Protein AF-A0A7H1PV55-F1 (afdb_monomer_lite)

InterPro domains:
  IPR053780 Gp66-like [NF045478] (8-78)

Organism: NCBI:txid146922

Secondary structure (DSSP, 8-state):
-----EEEEE--HHHHHHHHHHH-TTSPPPSSEEEEEEEEETTSEEEEEEEEE--SSGGG-SSS--EEPTT-EEEEEEEEEEPP-

Foldseek 3Di:
DPPFDKDKAWDDLVLQQVVCVVQVVVDHRDDAFPTKMFIAGPVQWTQWMWTKGADPPPVQNPVPDIDTDPSTDRHPDTHRRGGDD

Sequence (85 aa):
MSEGRLHLGPVRSRQAKDFVRTWHRHHPAPAGQIFAVGAADETGILRAVAIVGRPVARHLDDGATLLVHPAIRTCGKASQVAAGR

Structure (mmCIF, N/CA/C/O backbone):
data_AF-A0A7H1PV55-F1
#
_entry.id   AF-A0A7H1PV55-F1
#
loop_
_atom_site.group_PDB
_atom_site.id
_atom_site.type_symbol
_atom_site.label_atom_id
_atom_site.label_alt_id
_atom_site.label_comp_id
_atom_site.label_asym_id
_atom_site.label_entity_id
_atom_site.label_seq_id
_atom_site.pdbx_PDB_ins_code
_atom_site.Cartn_x
_atom_site.Cartn_y
_atom_site.Cartn_z
_atom_site.occupancy
_atom_site.B_iso_or_equiv
_atom_site.auth_seq_id
_atom_site.auth_comp_id
_atom_site.auth_asym_id
_atom_site.auth_atom_id
_atom_site.pdbx_PDB_model_num
ATOM 1 N N . MET A 1 1 ? -1.902 -11.036 21.215 1.00 48.97 1 MET A N 1
ATOM 2 C CA . MET A 1 1 ? -2.136 -10.848 19.765 1.00 48.97 1 MET A CA 1
ATOM 3 C C . MET A 1 1 ? -3.640 -10.807 19.598 1.00 48.97 1 MET A C 1
ATOM 5 O O . MET A 1 1 ? -4.282 -11.649 20.201 1.00 48.97 1 MET A O 1
ATOM 9 N N . SER A 1 2 ? -4.209 -9.793 18.942 1.00 51.78 2 SER A N 1
ATOM 10 C CA . SER A 1 2 ? -5.672 -9.709 18.821 1.00 51.78 2 SER A CA 1
ATOM 11 C C . SER A 1 2 ? -6.156 -10.881 17.966 1.00 51.78 2 SER A C 1
ATOM 13 O O . SER A 1 2 ? -5.857 -10.903 16.776 1.00 51.78 2 SER A O 1
ATOM 15 N N . GLU A 1 3 ? -6.873 -11.838 18.555 1.00 58.06 3 GLU A N 1
ATOM 16 C CA . GLU A 1 3 ? -7.598 -12.918 17.857 1.00 58.06 3 GLU A CA 1
ATOM 17 C C . GLU A 1 3 ? -8.864 -12.380 17.158 1.00 58.06 3 GLU A C 1
ATOM 19 O O . GLU A 1 3 ? -9.905 -13.026 17.107 1.00 58.06 3 GLU A O 1
ATOM 24 N N . GLY A 1 4 ? -8.800 -11.146 16.654 1.00 68.31 4 GLY A N 1
ATOM 25 C CA . GLY A 1 4 ? -9.911 -10.485 15.983 1.00 68.31 4 GLY A CA 1
ATOM 26 C C . GLY A 1 4 ? -9.945 -10.841 14.504 1.00 68.31 4 GLY A C 1
ATOM 27 O O . GLY A 1 4 ? -8.901 -10.905 13.847 1.00 68.31 4 GLY A O 1
ATOM 28 N N . ARG A 1 5 ? -11.151 -11.038 13.969 1.00 81.56 5 ARG A N 1
ATOM 29 C CA . ARG A 1 5 ? -11.377 -11.277 12.545 1.00 81.56 5 ARG A CA 1
ATOM 30 C C . ARG A 1 5 ? -10.837 -10.100 11.726 1.00 81.56 5 ARG A C 1
ATOM 32 O O . ARG A 1 5 ? -11.046 -8.937 12.070 1.00 81.56 5 ARG A O 1
ATOM 39 N N . LEU A 1 6 ? -10.129 -10.411 10.641 1.00 85.38 6 LEU A N 1
ATOM 40 C CA . LEU A 1 6 ? -9.622 -9.417 9.698 1.00 85.38 6 LEU A CA 1
ATOM 41 C C . LEU A 1 6 ? -10.460 -9.428 8.420 1.00 85.38 6 LEU A C 1
ATOM 43 O O . LEU A 1 6 ? -10.783 -10.489 7.884 1.00 85.38 6 LEU A O 1
ATOM 47 N N . HIS A 1 7 ? -10.760 -8.238 7.915 1.00 87.69 7 HIS A N 1
ATOM 48 C CA . HIS A 1 7 ? -11.470 -8.013 6.665 1.00 87.69 7 HIS A CA 1
ATOM 49 C C . HIS A 1 7 ? -10.540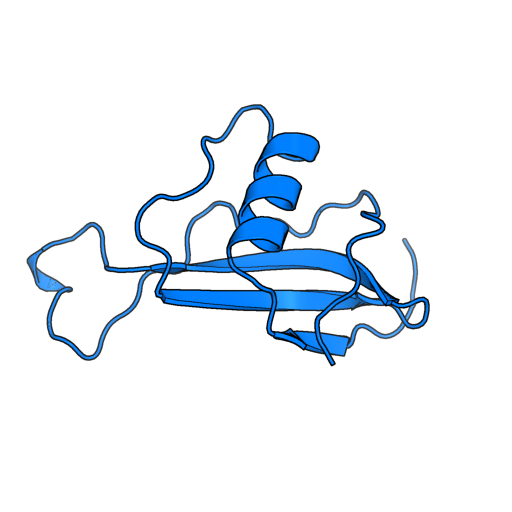 -7.368 5.643 1.00 87.69 7 HIS A C 1
ATOM 51 O O . HIS A 1 7 ? -9.815 -6.418 5.952 1.00 87.69 7 HIS A O 1
ATOM 57 N N . LEU A 1 8 ? -10.565 -7.894 4.419 1.00 88.69 8 LEU A N 1
ATOM 58 C CA . LEU A 1 8 ? -9.827 -7.328 3.297 1.00 88.69 8 LEU A CA 1
ATOM 59 C C . LEU A 1 8 ? -10.675 -6.267 2.601 1.00 88.69 8 LEU A C 1
ATOM 61 O O . LEU A 1 8 ? -11.853 -6.493 2.335 1.00 88.69 8 LEU A O 1
ATOM 65 N N . GLY A 1 9 ? -10.063 -5.130 2.282 1.00 89.44 9 GLY A N 1
ATOM 66 C CA . GLY A 1 9 ? -10.729 -4.043 1.572 1.00 89.44 9 GLY A CA 1
ATOM 67 C C . GLY A 1 9 ? -9.768 -3.210 0.725 1.00 89.44 9 GLY A C 1
ATOM 68 O O . GLY A 1 9 ? -8.551 -3.239 0.951 1.00 89.44 9 GLY A O 1
ATOM 69 N N . PRO A 1 10 ? -10.284 -2.468 -0.266 1.00 90.38 10 PRO A N 1
ATOM 70 C CA . PRO A 1 10 ? -9.472 -1.561 -1.062 1.00 90.38 10 PRO A CA 1
ATOM 71 C C . PRO A 1 10 ? -8.923 -0.416 -0.199 1.00 90.38 10 PRO A C 1
ATOM 73 O O . PRO A 1 10 ? -9.596 0.124 0.682 1.00 90.38 10 PRO A O 1
ATOM 76 N N . VAL A 1 11 ? -7.684 -0.002 -0.475 1.00 88.19 11 VAL A N 1
ATOM 77 C CA . VAL A 1 11 ? -7.046 1.140 0.198 1.00 88.19 11 VAL A CA 1
ATOM 78 C C . VAL A 1 11 ? -6.632 2.174 -0.836 1.00 88.19 11 VAL A C 1
ATOM 80 O O . VAL A 1 11 ? -5.971 1.865 -1.831 1.00 88.19 11 VAL A O 1
ATOM 83 N N . ARG A 1 12 ? -6.991 3.440 -0.598 1.00 88.25 12 ARG A N 1
ATOM 84 C CA . ARG A 1 12 ? -6.608 4.530 -1.501 1.00 88.25 12 ARG A CA 1
ATOM 85 C C . ARG A 1 12 ? -5.096 4.720 -1.483 1.00 88.25 12 ARG A C 1
ATOM 87 O O . ARG A 1 12 ? -4.458 4.610 -0.439 1.00 88.25 12 ARG A O 1
ATOM 94 N N . SER A 1 13 ? -4.517 5.105 -2.622 1.00 86.00 13 SER A N 1
ATOM 95 C CA . SER A 1 13 ? -3.058 5.255 -2.735 1.00 86.00 13 SER A CA 1
ATOM 96 C C . SER A 1 13 ? -2.455 6.194 -1.689 1.00 86.00 13 SER A C 1
ATOM 98 O O . SER A 1 13 ? -1.413 5.893 -1.111 1.00 86.00 13 SER A O 1
ATOM 100 N N . ARG A 1 14 ? -3.135 7.304 -1.383 1.00 86.75 14 ARG A N 1
ATOM 101 C CA . ARG A 1 14 ? -2.691 8.240 -0.344 1.00 86.75 14 ARG A CA 1
ATOM 102 C C . ARG A 1 14 ? -2.637 7.582 1.038 1.00 86.75 14 ARG A C 1
ATOM 104 O O . ARG A 1 14 ? -1.601 7.641 1.684 1.00 86.75 14 ARG A O 1
ATOM 111 N N . GLN A 1 15 ? -3.700 6.880 1.429 1.00 85.56 15 GLN A N 1
ATOM 112 C CA . GLN A 1 15 ? -3.779 6.161 2.705 1.00 85.56 15 GLN A CA 1
ATOM 113 C C . GLN A 1 15 ? -2.696 5.084 2.833 1.00 85.56 15 GLN 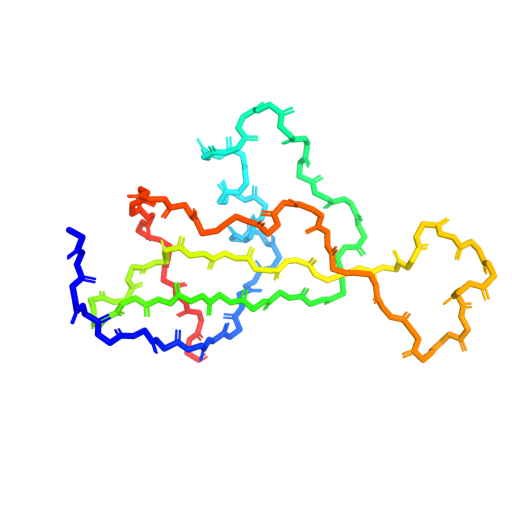A C 1
ATOM 115 O O . GLN A 1 15 ? -2.068 4.964 3.880 1.00 85.56 15 GLN A O 1
ATOM 120 N N . ALA A 1 16 ? -2.436 4.333 1.761 1.00 85.31 16 ALA A N 1
ATOM 121 C CA . ALA A 1 16 ? -1.380 3.327 1.741 1.00 85.31 16 ALA A CA 1
ATOM 122 C C . ALA A 1 16 ? 0.017 3.951 1.924 1.00 85.31 16 ALA A C 1
ATOM 124 O O . ALA A 1 16 ? 0.834 3.448 2.695 1.00 85.31 16 ALA A O 1
ATOM 125 N N . LYS A 1 17 ? 0.288 5.078 1.255 1.00 85.62 17 LYS A N 1
ATOM 126 C CA . LYS A 1 17 ? 1.554 5.816 1.398 1.00 85.62 17 LYS A CA 1
ATOM 127 C C . LYS A 1 17 ? 1.720 6.398 2.798 1.00 85.62 17 LYS A C 1
ATOM 129 O O . LYS A 1 17 ? 2.812 6.310 3.356 1.00 85.62 17 LYS A O 1
ATOM 134 N N . ASP A 1 18 ? 0.653 6.954 3.362 1.00 85.56 18 ASP A N 1
ATOM 135 C CA . ASP A 1 18 ? 0.653 7.492 4.722 1.00 85.56 18 ASP A CA 1
ATOM 136 C C . ASP A 1 18 ? 0.910 6.372 5.742 1.00 85.56 18 ASP A C 1
ATOM 138 O O . ASP A 1 18 ? 1.782 6.517 6.595 1.00 85.56 18 ASP A O 1
ATOM 142 N N . PHE A 1 19 ? 0.282 5.201 5.574 1.00 83.06 19 PHE A N 1
ATOM 143 C CA . PHE A 1 19 ? 0.545 4.015 6.397 1.00 83.06 19 PHE A CA 1
ATOM 144 C C . PHE A 1 19 ? 2.031 3.619 6.397 1.00 83.06 19 PHE A C 1
ATOM 146 O O . PHE A 1 19 ? 2.626 3.427 7.460 1.00 83.06 19 PHE A O 1
ATOM 153 N N . VAL A 1 20 ? 2.654 3.536 5.215 1.00 81.69 20 VAL A N 1
ATOM 154 C CA . VAL A 1 20 ? 4.083 3.201 5.088 1.00 81.69 20 VAL A CA 1
ATOM 155 C C . VAL A 1 20 ? 4.959 4.268 5.745 1.00 81.69 20 VAL A C 1
ATOM 157 O O . VAL A 1 20 ? 5.865 3.925 6.501 1.00 81.69 20 VAL A O 1
ATOM 160 N N . ARG A 1 21 ? 4.666 5.556 5.532 1.00 81.75 21 ARG A N 1
ATOM 161 C CA . ARG A 1 21 ? 5.418 6.666 6.141 1.00 81.75 21 ARG A CA 1
ATOM 162 C C . ARG A 1 21 ? 5.363 6.641 7.667 1.00 81.75 21 ARG A C 1
ATOM 164 O O . ARG A 1 21 ? 6.383 6.875 8.310 1.00 81.75 21 ARG A O 1
ATOM 171 N N . THR A 1 22 ? 4.199 6.347 8.242 1.00 81.38 22 THR A N 1
ATOM 172 C CA . THR A 1 22 ? 4.007 6.329 9.697 1.00 81.38 22 THR A CA 1
ATOM 173 C C . THR A 1 22 ? 4.695 5.133 10.356 1.00 81.38 22 THR A C 1
ATOM 175 O O . THR A 1 22 ? 5.362 5.296 11.377 1.00 81.38 22 THR A O 1
ATOM 178 N N . TRP A 1 23 ? 4.560 3.929 9.791 1.00 78.81 23 TRP A N 1
ATOM 179 C CA . TRP A 1 23 ? 4.938 2.687 10.487 1.00 78.81 23 TRP A CA 1
ATOM 180 C C . TRP A 1 23 ? 6.201 2.016 9.954 1.00 78.81 23 TRP A C 1
ATOM 182 O O . TRP A 1 23 ? 6.865 1.271 10.675 1.00 78.81 23 TRP A O 1
ATOM 192 N N . HIS A 1 24 ? 6.574 2.318 8.716 1.00 77.50 24 HIS A N 1
ATOM 193 C CA . HIS A 1 24 ? 7.750 1.785 8.042 1.00 77.50 24 HIS A CA 1
ATOM 194 C C . HIS A 1 24 ? 8.690 2.924 7.660 1.00 77.50 24 HIS A C 1
ATOM 196 O O . HIS A 1 24 ? 9.152 2.997 6.532 1.00 77.50 24 HIS A O 1
ATOM 202 N N . ARG A 1 25 ? 9.023 3.785 8.630 1.00 71.88 25 ARG A N 1
ATOM 203 C CA . ARG A 1 25 ? 9.884 4.974 8.458 1.00 71.88 25 ARG A CA 1
ATOM 204 C C . ARG A 1 25 ? 11.240 4.721 7.776 1.00 71.88 25 ARG A C 1
ATOM 206 O O . ARG A 1 25 ? 11.856 5.654 7.282 1.00 71.88 25 ARG A O 1
ATOM 213 N N . HIS A 1 26 ? 11.714 3.475 7.781 1.00 77.88 26 HIS A N 1
ATOM 214 C CA . HIS A 1 26 ? 12.960 3.059 7.129 1.00 77.88 26 HIS A CA 1
ATOM 215 C C . HIS A 1 26 ? 12.776 2.661 5.656 1.00 77.88 26 HIS A C 1
ATOM 217 O O . HIS A 1 26 ? 13.761 2.472 4.951 1.00 77.88 26 HIS A O 1
ATOM 223 N N . HIS A 1 27 ? 11.535 2.541 5.182 1.00 68.94 27 HIS A N 1
ATOM 224 C CA . HIS A 1 27 ? 11.203 2.219 3.803 1.00 68.94 27 HIS A CA 1
ATOM 225 C C . HIS A 1 27 ? 10.519 3.415 3.132 1.00 68.94 27 HIS A C 1
ATOM 227 O O . HIS A 1 27 ? 9.523 3.932 3.644 1.00 68.94 27 HIS A O 1
ATOM 233 N N . PRO A 1 28 ? 11.010 3.858 1.964 1.00 68.69 28 PRO A N 1
ATOM 234 C CA . PRO A 1 28 ? 10.310 4.864 1.187 1.00 68.69 28 PRO A CA 1
ATOM 235 C C . PRO A 1 28 ? 8.964 4.311 0.710 1.00 68.69 28 PRO A C 1
ATOM 237 O O . PRO A 1 28 ? 8.839 3.141 0.341 1.00 68.69 28 PRO A O 1
ATOM 240 N N . ALA A 1 29 ? 7.948 5.174 0.706 1.00 67.94 29 ALA A N 1
ATOM 241 C CA . ALA A 1 29 ? 6.651 4.823 0.150 1.00 67.94 29 ALA A CA 1
ATOM 242 C C . ALA A 1 29 ? 6.809 4.485 -1.348 1.00 67.94 29 ALA A C 1
ATOM 244 O O . ALA A 1 29 ? 7.424 5.275 -2.070 1.00 67.94 29 ALA A O 1
ATOM 245 N N . PRO A 1 30 ? 6.259 3.355 -1.829 1.00 68.81 30 PRO A N 1
ATOM 246 C CA . PRO A 1 30 ? 6.401 2.964 -3.225 1.00 68.81 30 PRO A CA 1
ATOM 247 C C . PRO A 1 30 ? 5.869 4.023 -4.199 1.00 68.81 30 PRO A C 1
ATOM 249 O O . PRO A 1 30 ? 4.763 4.551 -4.031 1.00 68.81 30 PRO A O 1
ATOM 252 N N . ALA A 1 31 ? 6.650 4.314 -5.238 1.00 72.69 31 ALA A N 1
ATOM 253 C CA . ALA A 1 31 ? 6.204 5.084 -6.393 1.00 72.69 31 ALA A CA 1
ATOM 254 C C . ALA A 1 31 ? 5.558 4.146 -7.427 1.00 72.69 31 ALA A C 1
ATOM 256 O O . ALA A 1 31 ? 5.981 3.004 -7.569 1.00 72.69 31 ALA A O 1
ATOM 257 N N . GLY A 1 32 ? 4.542 4.623 -8.156 1.00 77.06 32 GLY A N 1
ATOM 258 C CA . GLY A 1 32 ? 3.922 3.836 -9.234 1.00 77.06 32 GLY A CA 1
ATOM 259 C C . GLY A 1 32 ? 2.971 2.722 -8.775 1.00 77.06 32 GLY A C 1
ATOM 260 O O . GLY A 1 32 ? 2.902 1.672 -9.409 1.00 77.06 32 GLY A O 1
ATOM 261 N N . GLN A 1 33 ? 2.236 2.941 -7.679 1.00 85.19 33 GLN A N 1
ATOM 262 C CA . GLN A 1 33 ? 1.145 2.055 -7.259 1.00 85.19 33 GLN A CA 1
ATOM 263 C C . GLN A 1 33 ? 0.050 1.976 -8.334 1.00 85.19 33 GLN A C 1
ATOM 265 O O . GLN A 1 33 ? -0.427 3.011 -8.796 1.00 85.19 33 GLN A O 1
ATOM 270 N N . ILE A 1 34 ? -0.410 0.757 -8.623 1.00 89.19 34 ILE A N 1
ATOM 271 C CA . ILE A 1 34 ? -1.604 0.479 -9.432 1.00 89.19 34 ILE A CA 1
ATOM 272 C C . ILE A 1 34 ? -2.819 0.322 -8.512 1.00 89.19 34 ILE A C 1
ATOM 274 O O . ILE A 1 34 ? -3.788 1.065 -8.636 1.00 89.19 34 ILE A O 1
ATOM 278 N N . PHE A 1 35 ? -2.748 -0.572 -7.522 1.00 89.62 35 PHE A N 1
ATOM 279 C CA . PHE A 1 35 ? -3.785 -0.716 -6.497 1.00 89.62 35 PHE A CA 1
ATOM 280 C C . PHE A 1 35 ? -3.184 -1.093 -5.139 1.00 89.62 35 PHE A C 1
ATOM 282 O O . PHE A 1 35 ? -2.001 -1.414 -5.028 1.00 89.62 35 PHE A O 1
ATOM 289 N N . ALA A 1 36 ? -3.982 -0.989 -4.078 1.00 89.19 36 ALA A N 1
ATOM 290 C CA . ALA A 1 36 ? -3.600 -1.469 -2.756 1.00 89.19 36 ALA A CA 1
ATOM 291 C C . ALA A 1 36 ? -4.780 -2.142 -2.059 1.00 89.19 36 ALA A C 1
ATOM 293 O O . ALA A 1 36 ? -5.931 -1.728 -2.220 1.00 89.19 36 ALA A O 1
ATOM 294 N N . VAL A 1 37 ? -4.462 -3.156 -1.261 1.00 89.88 37 VAL A N 1
ATOM 295 C CA . VAL A 1 37 ? -5.415 -3.911 -0.445 1.00 89.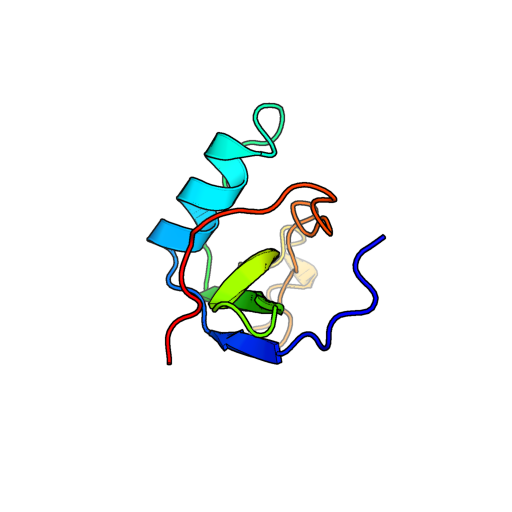88 37 VAL A CA 1
ATOM 296 C C . VAL A 1 37 ? -4.960 -3.839 1.000 1.00 89.88 37 VAL A C 1
ATOM 298 O O . VAL A 1 37 ? -3.774 -3.968 1.297 1.00 89.88 37 VAL A O 1
ATOM 301 N N . GLY A 1 38 ? -5.899 -3.605 1.902 1.00 88.81 38 GLY A N 1
ATOM 302 C CA . GLY A 1 38 ? -5.656 -3.520 3.329 1.00 88.81 38 GLY A CA 1
ATOM 303 C C . GLY A 1 38 ? -6.359 -4.626 4.093 1.00 88.81 38 GLY A C 1
ATOM 304 O O . GLY A 1 38 ? -7.412 -5.088 3.667 1.00 88.81 38 GLY A O 1
ATOM 305 N N . ALA A 1 39 ? -5.789 -5.013 5.231 1.00 87.62 39 ALA A N 1
ATOM 306 C CA . ALA A 1 39 ? -6.447 -5.858 6.219 1.00 87.62 39 ALA A CA 1
ATOM 307 C C . ALA A 1 39 ? -6.823 -4.996 7.426 1.00 87.62 39 ALA A C 1
ATOM 309 O O . ALA A 1 39 ? -5.934 -4.451 8.090 1.00 87.62 39 ALA A O 1
ATOM 310 N N . ALA A 1 40 ? -8.118 -4.855 7.686 1.00 86.75 40 ALA A N 1
ATOM 311 C CA . ALA A 1 40 ? -8.651 -4.119 8.824 1.00 86.75 40 ALA A CA 1
ATOM 312 C C . ALA A 1 40 ? -9.289 -5.068 9.838 1.00 86.75 40 ALA A C 1
ATOM 314 O O . ALA A 1 40 ? -9.806 -6.117 9.463 1.00 86.75 40 ALA A O 1
ATOM 315 N N . ASP A 1 41 ? -9.241 -4.712 11.115 1.00 86.31 41 ASP A N 1
ATOM 316 C CA . ASP A 1 41 ? -10.015 -5.414 12.139 1.00 86.31 41 ASP A CA 1
ATOM 317 C C . ASP A 1 41 ? -11.492 -4.984 12.134 1.00 86.31 41 ASP A C 1
ATOM 319 O O . ASP A 1 41 ? -11.906 -4.097 11.383 1.00 86.31 41 ASP A O 1
ATOM 323 N N . GLU A 1 42 ? -12.293 -5.605 12.997 1.00 84.69 42 GLU A N 1
ATOM 324 C CA . GLU A 1 42 ? -13.725 -5.313 13.161 1.00 84.69 42 GLU A CA 1
ATOM 325 C C . GLU A 1 42 ? -14.013 -3.861 13.585 1.00 84.69 42 GLU A C 1
ATOM 327 O O . GLU A 1 42 ? -15.104 -3.350 13.343 1.00 84.69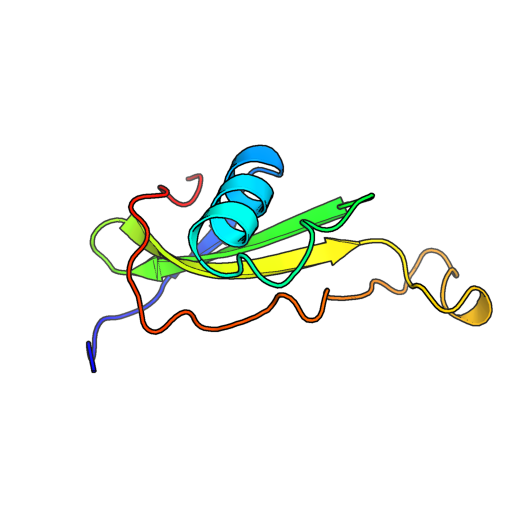 42 GLU A O 1
ATOM 332 N N . THR A 1 43 ? -13.030 -3.163 14.164 1.00 82.25 43 THR A N 1
ATOM 333 C CA . THR A 1 43 ? -13.145 -1.739 14.522 1.00 82.25 43 THR A CA 1
ATOM 334 C C . THR A 1 43 ? -12.844 -0.806 13.344 1.00 82.25 43 THR A C 1
ATOM 336 O O . THR A 1 43 ? -12.921 0.415 13.476 1.00 82.25 43 THR A O 1
ATOM 339 N N . GLY A 1 44 ? -12.509 -1.367 12.177 1.00 79.19 44 GLY A N 1
ATOM 340 C CA . GLY A 1 44 ? -12.157 -0.625 10.969 1.00 79.19 44 GLY A CA 1
ATOM 341 C C . GLY A 1 44 ? -10.712 -0.120 10.954 1.00 79.19 44 GLY A C 1
ATOM 342 O O . GLY A 1 44 ? -10.363 0.700 10.105 1.00 79.19 44 GLY A O 1
ATOM 343 N N . ILE A 1 45 ? -9.865 -0.593 11.871 1.00 82.94 45 ILE A N 1
ATOM 344 C CA . ILE A 1 45 ? -8.464 -0.181 11.992 1.00 82.94 45 ILE A CA 1
ATOM 345 C C . ILE A 1 45 ? -7.591 -1.055 11.092 1.00 82.94 45 ILE A C 1
ATOM 347 O O . ILE A 1 45 ? -7.548 -2.278 11.232 1.00 82.94 45 ILE A O 1
ATOM 351 N N . LEU A 1 46 ? -6.822 -0.418 10.208 1.00 82.88 46 LEU A N 1
ATOM 352 C CA . LEU A 1 46 ? -5.866 -1.083 9.324 1.00 82.88 46 LEU A CA 1
ATOM 353 C C . LEU A 1 46 ? -4.688 -1.662 10.113 1.00 82.88 46 LEU A C 1
ATOM 355 O O . LEU A 1 46 ? -3.973 -0.941 10.819 1.00 82.88 46 LEU A O 1
ATOM 359 N N . ARG A 1 47 ? -4.455 -2.961 9.938 1.00 83.81 47 ARG A N 1
ATOM 360 C CA . ARG A 1 47 ? -3.342 -3.726 10.522 1.00 83.81 47 ARG A CA 1
ATOM 361 C C . ARG A 1 47 ? -2.250 -4.040 9.504 1.00 83.81 47 ARG A C 1
ATOM 363 O O . ARG A 1 47 ? -1.083 -4.184 9.865 1.00 83.81 47 ARG A O 1
ATOM 370 N N . ALA A 1 48 ? -2.614 -4.126 8.230 1.00 82.12 48 ALA A N 1
ATOM 371 C CA . ALA A 1 48 ? -1.674 -4.377 7.147 1.00 82.12 48 ALA A CA 1
ATOM 372 C C . ALA A 1 48 ? -2.130 -3.700 5.856 1.00 82.12 48 ALA A C 1
ATOM 374 O O . ALA A 1 48 ? -3.328 -3.531 5.628 1.00 82.12 48 ALA A O 1
ATOM 375 N N . VAL A 1 49 ? -1.165 -3.371 4.998 1.00 85.19 49 VAL A N 1
ATOM 376 C CA . VAL A 1 49 ? -1.403 -2.891 3.634 1.00 85.19 49 VAL A CA 1
ATOM 377 C C . VAL A 1 49 ? -0.462 -3.608 2.678 1.00 85.19 49 VAL A C 1
ATOM 379 O O . VAL A 1 49 ? 0.747 -3.645 2.896 1.00 85.19 49 VAL A O 1
ATOM 382 N N . ALA A 1 50 ? -1.022 -4.142 1.601 1.00 87.12 50 ALA A N 1
ATOM 383 C CA . ALA A 1 50 ? -0.301 -4.605 0.431 1.00 87.12 50 ALA A CA 1
ATOM 384 C C . ALA A 1 50 ? -0.411 -3.543 -0.668 1.00 87.12 50 ALA A C 1
ATOM 386 O O . ALA A 1 50 ? -1.512 -3.177 -1.082 1.00 87.12 50 ALA A O 1
ATOM 387 N N . ILE A 1 51 ? 0.733 -3.039 -1.134 1.00 87.75 51 ILE A N 1
ATOM 388 C CA . ILE A 1 51 ? 0.811 -2.075 -2.238 1.00 87.75 51 ILE A CA 1
ATOM 389 C C . ILE A 1 51 ? 1.304 -2.818 -3.469 1.00 87.75 51 ILE A C 1
ATOM 391 O O . ILE A 1 51 ? 2.377 -3.420 -3.435 1.00 87.75 51 ILE A O 1
ATOM 395 N N . VAL A 1 52 ? 0.532 -2.753 -4.548 1.00 89.25 52 VAL A N 1
ATOM 396 C CA . VAL A 1 52 ? 0.825 -3.424 -5.812 1.00 89.25 52 VAL A CA 1
ATOM 397 C C . VAL A 1 52 ? 1.193 -2.382 -6.862 1.00 89.25 52 VAL A C 1
ATOM 399 O O . VAL A 1 52 ? 0.515 -1.360 -6.998 1.00 89.25 52 VAL A O 1
ATOM 402 N N . GLY A 1 53 ? 2.271 -2.629 -7.597 1.00 89.31 53 GLY A N 1
ATOM 403 C CA . GLY A 1 53 ? 2.793 -1.741 -8.632 1.00 89.31 53 GLY A CA 1
ATOM 404 C C . GLY A 1 53 ? 3.370 -2.512 -9.814 1.00 89.31 53 GLY A C 1
ATOM 405 O O . GLY A 1 53 ? 3.253 -3.738 -9.900 1.00 89.31 53 GLY A O 1
ATOM 406 N N . ARG A 1 54 ? 3.995 -1.779 -10.740 1.00 88.25 54 ARG A N 1
ATOM 407 C CA . ARG A 1 54 ? 4.681 -2.398 -11.881 1.00 88.25 54 ARG A CA 1
ATOM 408 C C . ARG A 1 54 ? 5.906 -3.194 -11.411 1.00 88.25 54 ARG A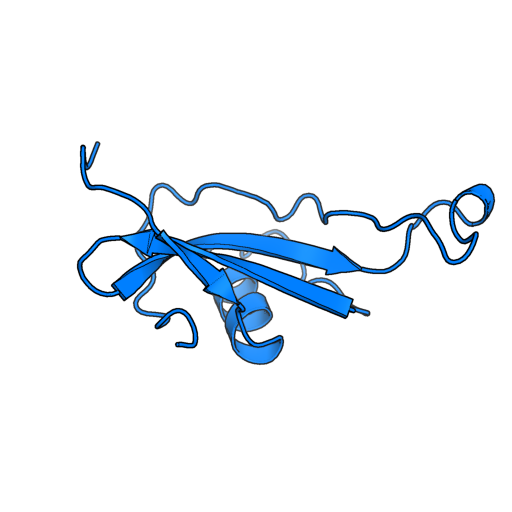 C 1
ATOM 410 O O . ARG A 1 54 ? 6.582 -2.763 -10.471 1.00 88.25 54 ARG A O 1
ATOM 417 N N . PRO A 1 55 ? 6.220 -4.330 -12.049 1.00 87.19 55 PRO A N 1
ATOM 418 C CA . PRO A 1 55 ? 7.425 -5.088 -11.743 1.00 87.19 55 PRO A CA 1
ATOM 419 C C . PRO A 1 55 ? 8.706 -4.268 -11.915 1.00 87.19 55 PRO A C 1
ATOM 421 O O . PRO A 1 55 ? 8.859 -3.513 -12.870 1.00 87.19 55 PRO A O 1
ATOM 424 N N . VAL A 1 56 ? 9.656 -4.442 -10.988 1.00 83.88 56 VAL A N 1
ATOM 425 C CA . VAL A 1 56 ? 11.002 -3.841 -11.100 1.00 83.88 56 VAL A CA 1
ATOM 426 C C . VAL A 1 56 ? 11.796 -4.520 -12.221 1.00 83.88 56 VAL A C 1
ATOM 428 O O . VAL A 1 56 ? 12.569 -3.887 -12.940 1.00 83.88 56 VAL A O 1
ATOM 431 N N . ALA A 1 57 ? 11.592 -5.824 -12.386 1.00 86.50 57 ALA A N 1
ATOM 432 C CA . ALA A 1 57 ? 12.160 -6.603 -13.467 1.00 86.50 57 ALA A CA 1
ATOM 433 C C . ALA A 1 57 ? 11.442 -6.287 -14.787 1.00 86.50 57 ALA A C 1
ATOM 435 O O . ALA A 1 57 ? 10.306 -6.704 -14.987 1.00 86.50 57 ALA A O 1
ATOM 436 N N . ARG A 1 58 ? 12.134 -5.605 -15.711 1.00 82.88 58 ARG A N 1
ATOM 437 C CA . ARG A 1 58 ? 11.584 -5.219 -17.027 1.00 82.88 58 ARG A CA 1
ATOM 438 C C . ARG A 1 58 ? 11.031 -6.394 -17.841 1.00 82.88 58 ARG A C 1
ATOM 440 O O . ARG A 1 58 ? 10.088 -6.210 -18.590 1.00 82.88 58 ARG A O 1
ATOM 447 N N . HIS A 1 59 ? 11.603 -7.589 -17.696 1.00 91.50 59 HIS A N 1
ATOM 448 C CA . HIS A 1 59 ? 11.132 -8.787 -18.399 1.00 91.50 59 HIS A CA 1
ATOM 449 C C . HIS A 1 59 ? 9.793 -9.320 -17.868 1.00 91.50 59 HIS A C 1
ATOM 451 O O . HIS A 1 59 ? 9.136 -10.076 -18.567 1.00 91.50 59 HIS A O 1
ATOM 457 N N . LEU A 1 60 ? 9.399 -8.931 -16.652 1.00 86.81 60 LEU A N 1
ATOM 458 C CA . LEU A 1 60 ? 8.086 -9.231 -16.082 1.00 86.81 60 LEU A CA 1
ATOM 459 C C . LEU A 1 60 ? 7.085 -8.107 -16.352 1.00 86.81 60 LEU A C 1
ATOM 461 O O . LEU A 1 60 ? 5.951 -8.185 -15.918 1.00 86.81 60 LEU A O 1
ATOM 465 N N . ASP A 1 61 ? 7.475 -7.036 -17.034 1.00 86.75 61 ASP A N 1
ATOM 466 C CA . ASP A 1 61 ? 6.572 -5.934 -17.350 1.00 86.75 61 ASP A CA 1
ATOM 467 C C . ASP A 1 61 ? 5.766 -6.230 -18.629 1.00 86.75 61 ASP A C 1
ATOM 469 O O . ASP A 1 61 ? 5.826 -5.509 -19.622 1.00 86.75 61 ASP A O 1
ATOM 473 N N . ASP A 1 62 ? 5.055 -7.355 -18.603 1.00 90.38 62 ASP A N 1
ATOM 474 C CA . ASP A 1 62 ? 4.350 -7.995 -19.722 1.00 90.38 62 ASP A CA 1
ATOM 475 C C . ASP A 1 62 ? 2.864 -7.594 -19.829 1.00 90.38 62 ASP A C 1
ATOM 477 O O . ASP A 1 62 ? 2.131 -8.097 -20.679 1.00 90.38 62 ASP A O 1
ATOM 481 N N . GLY A 1 63 ? 2.401 -6.693 -18.958 1.00 87.06 63 GLY A N 1
ATOM 482 C CA . GLY A 1 63 ? 0.998 -6.278 -18.867 1.00 87.06 63 GLY A CA 1
ATOM 483 C C . GLY A 1 63 ? 0.086 -7.247 -18.102 1.00 87.06 63 GLY A C 1
ATOM 484 O O . GLY A 1 63 ? -1.066 -6.898 -17.850 1.00 87.06 63 GLY A O 1
ATOM 485 N N . ALA A 1 64 ? 0.587 -8.412 -17.687 1.00 90.62 64 ALA A N 1
ATOM 486 C CA . ALA A 1 64 ? -0.136 -9.413 -16.900 1.00 90.62 64 ALA A CA 1
ATOM 487 C C . ALA A 1 64 ? 0.437 -9.591 -15.482 1.00 90.62 64 ALA A C 1
ATOM 489 O O . ALA A 1 64 ? -0.276 -10.014 -14.571 1.00 90.62 64 ALA A O 1
ATOM 490 N N . THR A 1 65 ? 1.705 -9.242 -15.271 1.00 89.56 65 THR A N 1
ATOM 491 C CA . THR A 1 65 ? 2.411 -9.428 -14.005 1.00 89.56 65 THR A CA 1
ATOM 492 C C . THR A 1 65 ? 2.480 -8.131 -13.207 1.00 89.56 65 THR A C 1
ATOM 494 O O . THR A 1 65 ? 2.797 -7.054 -13.715 1.00 89.56 65 THR A O 1
ATOM 497 N N . LEU A 1 66 ? 2.224 -8.245 -11.904 1.00 89.25 66 LEU A N 1
ATOM 498 C CA . LEU A 1 66 ? 2.327 -7.147 -10.954 1.00 89.25 66 LEU A CA 1
ATOM 499 C C . LEU A 1 66 ? 3.244 -7.522 -9.798 1.00 89.25 66 LEU A C 1
ATOM 501 O O . LEU A 1 66 ? 3.251 -8.658 -9.328 1.00 89.25 66 LEU A O 1
ATOM 505 N N . LEU A 1 67 ? 3.998 -6.541 -9.309 1.00 86.50 67 LEU A N 1
ATOM 506 C CA . LEU A 1 67 ? 4.844 -6.712 -8.139 1.00 86.50 67 LEU A CA 1
ATOM 507 C C . LEU A 1 67 ? 4.110 -6.221 -6.903 1.00 86.50 67 LEU A C 1
ATOM 509 O O . LEU A 1 67 ? 3.620 -5.090 -6.855 1.00 86.50 67 LEU A O 1
ATOM 513 N N . VAL A 1 68 ? 4.090 -7.061 -5.874 1.00 84.56 68 VAL A N 1
ATOM 514 C CA . VAL A 1 68 ? 3.678 -6.626 -4.546 1.00 84.56 68 VAL A CA 1
ATOM 515 C C . VAL A 1 68 ? 4.906 -6.100 -3.815 1.00 84.56 68 VAL A C 1
ATOM 517 O O . VAL A 1 68 ? 5.907 -6.800 -3.665 1.00 84.56 68 VAL A O 1
ATOM 520 N N . HIS A 1 69 ? 4.866 -4.831 -3.412 1.00 73.56 69 HIS A N 1
ATOM 521 C CA . HIS A 1 69 ? 6.020 -4.180 -2.807 1.00 73.56 69 HIS A CA 1
ATOM 522 C C . HIS A 1 69 ? 6.382 -4.836 -1.468 1.00 73.56 69 HIS A C 1
ATOM 524 O O . HIS A 1 69 ? 5.492 -5.117 -0.671 1.00 73.56 69 HIS A O 1
ATOM 530 N N . PRO A 1 70 ? 7.678 -4.975 -1.135 1.00 60.81 70 PRO A N 1
ATOM 531 C CA . PRO A 1 70 ? 8.128 -5.587 0.122 1.00 60.81 70 PRO A CA 1
ATOM 532 C C . PRO A 1 70 ? 7.710 -4.798 1.375 1.00 60.81 70 PRO A C 1
ATOM 534 O O . PRO A 1 70 ? 7.899 -5.263 2.494 1.00 60.81 70 PRO A O 1
ATOM 537 N N . ALA A 1 71 ? 7.105 -3.616 1.201 1.00 57.31 71 ALA A N 1
ATOM 538 C CA . ALA A 1 71 ? 6.396 -2.901 2.255 1.00 57.31 71 ALA A CA 1
ATOM 539 C C . ALA A 1 71 ? 5.135 -3.640 2.756 1.00 57.31 71 ALA A C 1
ATOM 541 O O . ALA A 1 71 ? 4.510 -3.154 3.697 1.00 57.31 71 ALA A O 1
ATOM 542 N N . ILE A 1 72 ? 4.767 -4.800 2.183 1.00 55.47 72 ILE A N 1
ATOM 543 C CA . ILE A 1 72 ? 3.856 -5.748 2.835 1.00 55.47 72 ILE A CA 1
ATOM 544 C C . ILE A 1 72 ? 4.481 -6.153 4.171 1.00 55.47 72 ILE A C 1
ATOM 546 O O . ILE A 1 72 ? 5.300 -7.066 4.275 1.00 55.47 72 ILE A O 1
ATOM 550 N N . ARG A 1 73 ? 4.058 -5.485 5.232 1.00 55.28 73 ARG A N 1
ATOM 551 C CA . ARG A 1 73 ? 4.220 -5.987 6.585 1.00 55.28 73 ARG A CA 1
ATOM 552 C C . ARG A 1 73 ? 2.852 -5.997 7.225 1.00 55.28 73 ARG A C 1
ATOM 554 O O . ARG A 1 73 ? 2.145 -4.992 7.240 1.00 55.28 73 ARG A O 1
ATOM 561 N N . THR A 1 74 ? 2.511 -7.132 7.818 1.00 50.31 74 THR A N 1
ATOM 562 C CA . THR A 1 74 ? 1.623 -7.138 8.974 1.00 50.31 74 THR A CA 1
ATOM 563 C C . THR A 1 74 ? 2.289 -6.263 10.026 1.00 50.31 74 THR A C 1
ATOM 565 O O . THR A 1 74 ? 3.287 -6.652 10.642 1.00 50.31 74 THR A O 1
ATOM 568 N N . CYS A 1 75 ? 1.814 -5.031 10.173 1.00 52.38 75 CYS A N 1
ATOM 569 C CA . CYS A 1 75 ? 2.271 -4.193 11.256 1.00 52.38 75 CYS A CA 1
ATOM 570 C C . CYS A 1 75 ? 1.615 -4.753 12.520 1.00 52.38 75 CYS A C 1
ATOM 572 O O . CYS A 1 75 ? 0.394 -4.765 12.643 1.00 52.38 75 CYS A O 1
ATOM 574 N N . GLY A 1 76 ? 2.408 -5.207 13.493 1.00 50.00 76 GLY A N 1
ATOM 575 C CA . GLY A 1 76 ? 1.880 -5.544 14.823 1.00 50.00 76 GLY A CA 1
ATOM 576 C C . GLY A 1 76 ? 1.268 -4.334 15.550 1.00 50.00 76 GLY A C 1
ATOM 577 O O . GLY A 1 76 ? 0.757 -4.479 16.656 1.00 50.00 76 GLY A O 1
ATOM 578 N N . LYS A 1 77 ? 1.331 -3.137 14.946 1.00 50.44 77 LYS A N 1
ATOM 579 C CA . LYS A 1 77 ? 0.803 -1.878 15.469 1.00 50.44 77 LYS A CA 1
ATOM 580 C C . LYS A 1 77 ? -0.392 -1.420 14.626 1.00 50.44 77 LYS A C 1
ATOM 582 O O . LYS A 1 77 ? -0.356 -1.441 13.400 1.00 50.44 77 LYS A O 1
ATOM 587 N N . ALA A 1 78 ? -1.456 -1.045 15.328 1.00 51.47 78 ALA A N 1
ATOM 588 C CA . ALA A 1 78 ? -2.712 -0.533 14.790 1.00 51.47 78 ALA A CA 1
ATOM 589 C C . ALA A 1 78 ? -2.505 0.798 14.058 1.00 51.47 78 ALA A C 1
ATOM 591 O O . ALA A 1 78 ? -1.856 1.681 14.614 1.00 51.47 78 ALA A O 1
ATOM 592 N N . SER A 1 79 ? -3.119 1.002 12.892 1.00 56.81 79 SER A N 1
ATOM 593 C CA . SER A 1 79 ? -3.280 2.348 12.331 1.00 56.81 79 SER A CA 1
ATOM 594 C C . SER A 1 79 ? -4.762 2.682 12.168 1.00 56.81 79 SER A C 1
ATOM 596 O O . SER A 1 79 ? -5.514 1.877 11.623 1.00 56.81 79 SER A O 1
ATOM 598 N N . GLN A 1 80 ? -5.187 3.875 12.594 1.00 55.12 80 GLN A N 1
ATOM 599 C CA . GLN A 1 80 ? -6.575 4.356 12.466 1.00 55.12 80 GLN A CA 1
ATOM 600 C C . GLN A 1 80 ? -6.949 4.742 11.021 1.00 55.12 80 GLN A C 1
ATOM 602 O O . GLN A 1 80 ? -7.707 5.678 10.778 1.00 55.12 80 GLN A O 1
ATOM 607 N N . VAL A 1 81 ? -6.383 4.058 10.031 1.00 57.78 81 VAL A N 1
ATOM 608 C CA . VAL A 1 81 ? -6.707 4.290 8.631 1.00 57.78 81 VAL A CA 1
ATOM 609 C C . VAL A 1 81 ? -7.925 3.435 8.302 1.00 57.78 81 VAL A C 1
ATOM 611 O O . VAL A 1 81 ? -7.826 2.216 8.244 1.00 57.78 81 VAL A O 1
ATOM 614 N N . ALA A 1 82 ? -9.085 4.055 8.104 1.00 54.69 82 ALA A N 1
ATOM 615 C CA . ALA A 1 82 ? -10.270 3.323 7.672 1.00 54.69 82 ALA A CA 1
ATOM 616 C C . ALA A 1 82 ? -10.009 2.674 6.301 1.00 54.69 82 ALA A C 1
ATOM 618 O O . ALA A 1 82 ? -9.662 3.375 5.340 1.00 54.69 82 ALA A O 1
ATOM 619 N N . ALA A 1 83 ? -10.173 1.350 6.211 1.00 54.91 83 ALA A N 1
ATOM 620 C CA . ALA A 1 83 ? -10.269 0.665 4.925 1.00 54.91 83 ALA A CA 1
ATOM 621 C C . ALA A 1 83 ? -11.449 1.272 4.152 1.00 54.91 83 ALA A C 1
ATOM 623 O O . ALA A 1 83 ? -12.518 1.498 4.726 1.00 54.91 83 ALA A O 1
ATOM 624 N N . GLY A 1 84 ? -11.241 1.619 2.880 1.00 53.34 84 GLY A N 1
ATOM 625 C CA . GLY A 1 84 ? -12.327 2.147 2.060 1.00 53.34 84 GLY A CA 1
ATOM 626 C C . GLY A 1 84 ? -13.430 1.097 1.974 1.00 53.34 84 GLY A C 1
ATOM 627 O O . GLY A 1 84 ? -13.126 -0.054 1.663 1.00 53.34 84 GLY A O 1
ATOM 628 N N . ARG A 1 85 ? -14.670 1.482 2.303 1.00 48.62 85 ARG A N 1
ATOM 629 C CA . ARG A 1 85 ? -15.850 0.656 2.015 1.00 48.62 85 ARG A CA 1
ATOM 630 C C . ARG A 1 85 ? -16.008 0.485 0.513 1.00 48.62 85 ARG A C 1
ATOM 632 O O . ARG A 1 85 ? -15.755 1.485 -0.202 1.00 48.62 85 ARG A O 1
#

Radius of gyration: 13.21 Å; chains: 1; bounding box: 29×21×40 Å

pLDDT: mean 77.16, std 1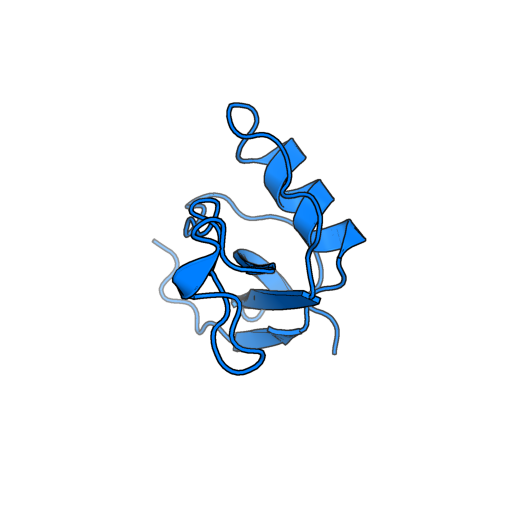3.7, range [48.62, 91.5]